Protein AF-A0A3D0C4I8-F1 (afdb_monomer_lite)

Foldseek 3Di:
DVLVVDDDPDDPCRVLVVVVQNDQADPDDDDDDPVVCVVVVPVVVVVVVVVVVVLVCLLPPPVVLVVCVVVVPQPDPSSSVVVSVVSNVNDDPDDDDSNVVSVFSVVCVCCVPVNCVRVNPDNTDDPPPDDDRPVVVVVPDPPPDD

Sequence (146 aa):
LKAAGYQTLVTVPQMLAEFGIETKIPLLGWVFDQAWANEHPEAISRFLQASLEAKQILLSSDDEWQRIRPLIKAENDEVFSLLKKDYRAGLLHEFGAKEIKASQQVFEILAEQGGSALVGKATALSDGTFWRNKMQNKTSQPKSIQ

Radius of gyration: 19.15 Å; chains: 1; bounding box: 46×35×63 Å

Structure (mmCIF, N/CA/C/O backbone):
data_AF-A0A3D0C4I8-F1
#
_entry.id   AF-A0A3D0C4I8-F1
#
loop_
_atom_site.group_PDB
_atom_site.id
_atom_site.type_symbol
_atom_site.label_atom_id
_atom_site.label_alt_id
_atom_site.label_comp_id
_atom_site.label_asym_id
_atom_site.label_entity_id
_atom_site.label_seq_id
_atom_site.pdbx_PDB_ins_code
_atom_site.Cartn_x
_atom_site.Cartn_y
_atom_site.Cartn_z
_atom_site.occupancy
_atom_site.B_iso_or_equiv
_atom_site.auth_seq_id
_atom_site.auth_comp_id
_atom_site.auth_asym_id
_atom_site.auth_atom_id
_atom_site.pdbx_PDB_model_num
ATOM 1 N N . LEU A 1 1 ? -6.371 -2.924 20.004 1.00 72.00 1 LEU A N 1
ATOM 2 C CA . LEU A 1 1 ? -5.544 -1.770 20.449 1.00 72.00 1 LEU A CA 1
ATOM 3 C C . LEU A 1 1 ? -6.409 -0.540 20.741 1.00 72.00 1 LEU A C 1
ATOM 5 O O . LEU A 1 1 ? -6.812 -0.412 21.884 1.00 72.00 1 LEU A O 1
ATOM 9 N N . LYS A 1 2 ? -6.818 0.299 19.775 1.00 77.75 2 LYS A N 1
ATOM 10 C CA . LYS A 1 2 ? -7.736 1.429 20.081 1.00 77.75 2 LYS A CA 1
ATOM 11 C C . LYS A 1 2 ? -9.108 0.964 20.593 1.00 77.75 2 LYS A C 1
ATOM 13 O O . LYS A 1 2 ? -9.596 1.479 21.587 1.00 77.75 2 LYS A O 1
ATOM 18 N N . ALA A 1 3 ? -9.676 -0.076 19.974 1.00 79.81 3 ALA A N 1
ATOM 19 C CA . ALA A 1 3 ? -10.920 -0.711 20.435 1.00 79.81 3 ALA A CA 1
ATOM 20 C C . ALA A 1 3 ? -10.806 -1.347 21.838 1.00 79.81 3 ALA A C 1
ATOM 22 O O . ALA A 1 3 ? -11.812 -1.598 22.481 1.00 79.81 3 ALA A O 1
ATOM 23 N N . ALA A 1 4 ? -9.580 -1.569 22.327 1.00 82.31 4 ALA A N 1
ATOM 24 C CA . ALA A 1 4 ? -9.309 -2.057 23.679 1.00 82.31 4 ALA A CA 1
ATOM 25 C C . ALA A 1 4 ? -8.961 -0.913 24.659 1.00 82.31 4 ALA A C 1
ATOM 27 O O . ALA A 1 4 ? -8.412 -1.168 25.723 1.00 82.31 4 ALA A O 1
ATOM 28 N N . GLY A 1 5 ? -9.224 0.349 24.292 1.00 84.88 5 GLY A N 1
ATOM 29 C CA . GLY A 1 5 ? -9.020 1.521 25.153 1.00 84.88 5 GLY A CA 1
ATOM 30 C C . GLY A 1 5 ? -7.610 2.123 25.142 1.00 84.88 5 GLY A C 1
ATOM 31 O O . GLY A 1 5 ? -7.371 3.114 25.828 1.00 84.88 5 GLY A O 1
ATOM 32 N N . TYR A 1 6 ? -6.673 1.581 24.358 1.00 87.88 6 TYR A N 1
ATOM 33 C CA . TYR A 1 6 ? -5.321 2.142 24.265 1.00 87.88 6 TYR A CA 1
ATOM 34 C C . TYR A 1 6 ? -5.299 3.444 23.457 1.00 87.88 6 TYR A C 1
ATOM 36 O O . TYR A 1 6 ? -5.907 3.544 22.387 1.00 87.88 6 TYR A O 1
ATOM 44 N N . GLN A 1 7 ? -4.527 4.419 23.937 1.00 88.44 7 GLN A N 1
ATOM 45 C CA . GLN A 1 7 ? -4.334 5.704 23.267 1.00 88.44 7 GLN A CA 1
ATOM 46 C C . GLN A 1 7 ? -3.181 5.643 22.259 1.00 88.44 7 GLN A C 1
ATOM 48 O O . GLN A 1 7 ? -2.134 5.051 22.513 1.00 88.44 7 GLN A O 1
ATOM 53 N N . THR A 1 8 ? -3.377 6.253 21.090 1.00 88.62 8 THR A N 1
ATOM 54 C CA . THR A 1 8 ? -2.320 6.400 20.082 1.00 88.62 8 THR A CA 1
ATOM 55 C C . THR A 1 8 ? -1.403 7.557 20.468 1.00 88.62 8 THR A C 1
ATOM 57 O O . THR A 1 8 ? -1.881 8.678 20.595 1.00 88.62 8 THR A O 1
ATOM 60 N N . LEU A 1 9 ? -0.104 7.284 20.629 1.00 92.38 9 LEU A N 1
ATOM 61 C CA . LEU A 1 9 ? 0.902 8.303 20.959 1.00 92.38 9 LEU A CA 1
ATOM 62 C C . LEU A 1 9 ? 1.431 9.013 19.711 1.00 92.38 9 LEU A C 1
ATOM 64 O O . LEU A 1 9 ? 1.451 10.236 19.647 1.00 92.38 9 LEU A O 1
ATOM 68 N N . VAL A 1 10 ? 1.835 8.232 18.711 1.00 91.31 10 VAL A N 1
ATOM 69 C CA . VAL A 1 10 ? 2.348 8.722 17.432 1.00 91.31 10 VAL A CA 1
ATOM 70 C C . VAL A 1 10 ? 1.858 7.808 16.316 1.00 91.31 10 VAL A C 1
ATOM 72 O O . VAL A 1 10 ? 1.791 6.587 16.472 1.00 91.31 10 VAL A O 1
ATOM 75 N N . THR A 1 11 ? 1.469 8.399 15.193 1.00 89.56 11 THR A N 1
ATOM 76 C CA . THR A 1 11 ? 1.106 7.675 13.971 1.00 89.56 11 THR A CA 1
ATOM 77 C C . THR A 1 11 ? 2.272 7.677 12.988 1.00 89.56 11 THR A C 1
ATOM 79 O O . THR A 1 11 ? 3.115 8.570 13.017 1.00 89.56 11 THR A O 1
ATOM 82 N N . VAL A 1 12 ? 2.305 6.707 12.071 1.00 88.75 12 VAL A N 1
ATOM 83 C CA . VAL A 1 12 ? 3.325 6.680 11.008 1.00 88.75 12 VAL A CA 1
ATOM 84 C C . VAL A 1 12 ? 3.326 7.980 10.184 1.00 88.75 12 VAL A C 1
ATOM 86 O O . VAL A 1 12 ? 4.404 8.534 10.009 1.00 88.75 12 VAL A O 1
ATOM 89 N N . PRO A 1 13 ? 2.178 8.549 9.750 1.00 88.81 13 PRO A N 1
ATOM 90 C CA . PRO A 1 13 ? 2.179 9.840 9.058 1.00 88.81 13 PRO A CA 1
ATOM 91 C C . PRO A 1 13 ? 2.755 10.995 9.886 1.00 88.81 13 PRO A C 1
ATOM 93 O O . PRO A 1 13 ? 3.464 11.824 9.332 1.00 88.81 13 PRO A O 1
ATOM 96 N N . GLN A 1 14 ? 2.492 11.043 11.200 1.00 92.19 14 GLN A N 1
ATOM 97 C CA . GLN A 1 14 ? 3.094 12.059 12.077 1.00 92.19 14 GLN A CA 1
ATOM 98 C C . GLN A 1 14 ? 4.610 11.893 12.158 1.00 92.19 14 GLN A C 1
ATOM 100 O O . GLN A 1 14 ? 5.334 12.865 12.013 1.00 92.19 14 GLN A O 1
ATOM 105 N N . MET A 1 15 ? 5.092 10.660 12.328 1.00 92.56 15 MET A N 1
ATOM 106 C CA . MET A 1 15 ? 6.527 10.380 12.336 1.00 92.56 15 MET A CA 1
ATOM 107 C C . MET A 1 15 ? 7.188 10.795 11.016 1.00 92.56 15 MET A C 1
ATOM 109 O O . MET A 1 15 ? 8.220 11.450 11.036 1.00 92.56 15 MET A O 1
ATOM 113 N N . LEU A 1 16 ? 6.589 10.451 9.872 1.00 91.81 16 LEU A N 1
ATOM 114 C CA . LEU A 1 16 ? 7.109 10.830 8.556 1.00 91.81 16 LEU A CA 1
ATOM 115 C C . LEU A 1 16 ? 7.135 12.353 8.354 1.00 91.81 16 LEU A C 1
ATOM 117 O O . LEU A 1 16 ? 8.094 12.866 7.782 1.00 91.81 16 LEU A O 1
ATOM 121 N N . ALA A 1 17 ? 6.138 13.076 8.869 1.00 93.00 17 ALA A N 1
ATOM 122 C CA . ALA A 1 17 ? 6.109 14.535 8.816 1.00 93.00 17 ALA A CA 1
ATOM 123 C C . ALA A 1 17 ? 7.278 15.174 9.590 1.00 93.00 17 ALA A C 1
ATOM 125 O O . ALA A 1 17 ? 7.879 16.119 9.086 1.00 93.00 17 ALA A O 1
ATOM 126 N N . GLU A 1 18 ? 7.669 14.619 10.743 1.00 93.88 18 GLU A N 1
ATOM 127 C CA . GLU A 1 18 ? 8.860 15.072 11.491 1.00 93.88 18 GLU A CA 1
ATOM 128 C C . GLU A 1 18 ? 10.168 14.863 10.705 1.00 93.88 18 GLU A C 1
ATOM 130 O O . GLU A 1 18 ? 11.130 15.607 10.879 1.00 93.88 18 GLU A O 1
ATOM 135 N N . PHE A 1 19 ? 10.197 13.897 9.783 1.00 91.25 19 PHE A N 1
ATOM 136 C CA . PHE A 1 19 ? 11.297 13.698 8.832 1.00 91.25 19 PHE A CA 1
ATOM 137 C C . PHE A 1 19 ? 11.146 14.521 7.536 1.00 91.25 19 PHE A C 1
ATOM 139 O O . PHE A 1 19 ? 11.867 14.294 6.564 1.00 91.25 19 PHE A O 1
ATOM 146 N N . GLY A 1 20 ? 10.210 15.475 7.490 1.00 93.31 20 GLY A N 1
ATOM 147 C CA . GLY A 1 20 ? 9.962 16.334 6.328 1.00 93.31 20 GLY A CA 1
ATOM 148 C C . GLY A 1 20 ? 9.203 15.652 5.184 1.00 93.31 20 GLY A C 1
ATOM 149 O O . GLY A 1 20 ? 9.207 16.149 4.056 1.00 93.31 20 GLY A O 1
ATOM 150 N N . ILE A 1 21 ? 8.556 14.512 5.444 1.00 94.38 21 ILE A N 1
ATOM 151 C CA . ILE A 1 21 ? 7.804 13.736 4.453 1.00 94.38 21 ILE A CA 1
ATOM 152 C C . ILE A 1 21 ? 6.306 13.900 4.722 1.00 94.38 21 ILE A C 1
ATOM 154 O O . ILE A 1 21 ? 5.670 13.098 5.401 1.00 94.38 21 ILE A O 1
ATOM 158 N N . GLU A 1 22 ? 5.725 14.957 4.156 1.00 91.06 22 GLU A N 1
ATOM 159 C CA . GLU A 1 22 ? 4.290 15.264 4.295 1.00 91.06 22 GLU A CA 1
ATOM 160 C C . GLU A 1 22 ? 3.404 14.487 3.306 1.00 91.06 22 GLU A C 1
ATOM 162 O O . GLU A 1 22 ? 2.190 14.364 3.483 1.00 91.06 22 GLU A O 1
ATOM 167 N N . THR A 1 23 ? 4.001 13.962 2.234 1.00 90.62 23 THR A N 1
ATOM 168 C CA . THR A 1 23 ? 3.271 13.212 1.205 1.00 90.62 23 THR A CA 1
ATOM 169 C C . THR A 1 23 ? 2.942 11.812 1.714 1.00 90.62 23 THR A C 1
ATOM 171 O O . THR A 1 23 ? 3.818 11.097 2.201 1.00 90.62 23 THR A O 1
ATOM 174 N N . LYS A 1 24 ? 1.683 11.381 1.564 1.00 88.19 24 LYS A N 1
ATOM 175 C CA . LYS A 1 24 ? 1.298 10.001 1.884 1.00 88.19 24 LYS A CA 1
ATOM 176 C C . LYS A 1 24 ? 2.036 9.032 0.957 1.00 88.19 24 LYS A C 1
ATOM 178 O O . LYS A 1 24 ? 1.976 9.173 -0.258 1.00 88.19 24 LYS A O 1
ATOM 183 N N . ILE A 1 25 ? 2.670 8.012 1.523 1.00 90.62 25 ILE A N 1
ATOM 184 C CA . ILE A 1 25 ? 3.348 6.958 0.758 1.00 90.62 25 ILE A CA 1
ATOM 185 C C . ILE A 1 25 ? 2.503 5.681 0.680 1.00 90.62 25 ILE A C 1
ATOM 187 O O . ILE A 1 25 ? 1.702 5.415 1.584 1.00 90.62 25 ILE A O 1
ATOM 191 N N . PRO A 1 26 ? 2.671 4.853 -0.367 1.00 89.12 26 PRO A N 1
ATOM 192 C CA . PRO A 1 26 ? 2.050 3.536 -0.407 1.00 89.12 26 PRO A CA 1
ATOM 193 C C . PRO A 1 26 ? 2.687 2.629 0.648 1.00 89.12 26 PRO A C 1
ATOM 195 O O . PRO A 1 26 ? 3.860 2.282 0.556 1.00 89.12 26 PRO A O 1
ATOM 198 N N . LEU A 1 27 ? 1.899 2.219 1.642 1.00 86.62 27 LEU A N 1
ATOM 199 C CA . LEU A 1 27 ? 2.338 1.248 2.653 1.00 86.62 27 LEU A CA 1
ATOM 200 C C . LEU A 1 27 ? 2.100 -0.204 2.219 1.00 86.62 27 LEU A C 1
ATOM 202 O O . LEU A 1 27 ? 2.765 -1.114 2.700 1.00 86.62 27 LEU A O 1
ATOM 206 N N . LEU A 1 28 ? 1.135 -0.421 1.321 1.00 87.88 28 LEU A N 1
ATOM 207 C CA . LEU A 1 28 ? 0.764 -1.731 0.796 1.00 87.88 28 LEU A CA 1
ATOM 208 C C . LEU A 1 28 ? 0.614 -1.654 -0.722 1.00 87.88 28 LEU A C 1
ATOM 210 O O . LEU A 1 28 ? -0.025 -0.740 -1.251 1.00 87.88 28 LEU A O 1
ATOM 214 N N . GLY A 1 29 ? 1.167 -2.645 -1.415 1.00 89.81 29 GLY A N 1
ATOM 215 C CA . GLY A 1 29 ? 1.135 -2.748 -2.868 1.00 89.81 29 GLY A CA 1
ATOM 216 C C . GLY A 1 29 ? 1.095 -4.198 -3.337 1.00 89.81 29 GLY A C 1
ATOM 217 O O . GLY A 1 29 ? 1.377 -5.122 -2.577 1.00 89.81 29 GLY A O 1
ATOM 218 N N . TRP A 1 30 ? 0.727 -4.383 -4.603 1.00 93.06 30 TRP A N 1
ATOM 219 C CA . TRP A 1 30 ? 0.830 -5.673 -5.276 1.00 93.06 30 TRP A CA 1
ATOM 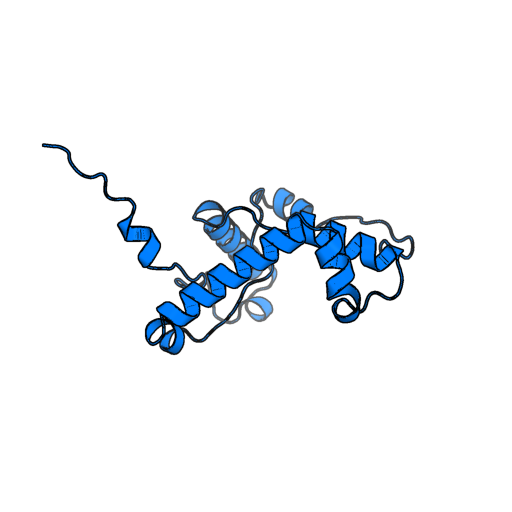220 C C . TRP A 1 30 ? 2.258 -5.882 -5.763 1.00 93.06 30 TRP A C 1
ATOM 222 O O . TRP A 1 30 ? 2.850 -4.969 -6.336 1.00 93.06 30 TRP A O 1
ATOM 232 N N . VAL A 1 31 ? 2.777 -7.090 -5.568 1.00 94.50 31 VAL A N 1
ATOM 233 C CA . VAL A 1 31 ? 4.090 -7.506 -6.065 1.00 94.50 31 VAL A CA 1
ATOM 234 C C . VAL A 1 31 ? 3.883 -8.654 -7.038 1.00 94.50 31 VAL A C 1
ATOM 236 O O . VAL A 1 31 ? 3.050 -9.531 -6.812 1.00 94.50 31 VAL A O 1
ATOM 239 N N . PHE A 1 32 ? 4.620 -8.623 -8.136 1.00 94.31 32 PHE A N 1
ATOM 240 C CA . PHE A 1 32 ? 4.568 -9.614 -9.198 1.00 94.31 32 PHE A CA 1
ATOM 241 C C . PHE A 1 32 ? 5.920 -9.661 -9.904 1.00 94.31 32 PHE A C 1
ATOM 243 O O . PHE A 1 32 ? 6.705 -8.714 -9.827 1.00 94.31 32 PHE A O 1
ATOM 250 N N . ASP A 1 33 ? 6.185 -10.770 -10.587 1.00 94.62 33 ASP A N 1
ATOM 251 C CA . ASP A 1 33 ? 7.396 -10.919 -11.381 1.00 94.62 33 ASP A CA 1
ATOM 252 C C . ASP A 1 33 ? 7.385 -9.966 -12.588 1.00 94.62 33 ASP A C 1
ATOM 254 O O . ASP A 1 33 ? 6.384 -9.837 -13.302 1.00 94.62 33 ASP A O 1
ATOM 258 N N . GLN A 1 34 ? 8.510 -9.286 -12.813 1.00 92.38 34 GLN A N 1
ATOM 259 C CA . GLN A 1 34 ? 8.623 -8.289 -13.873 1.00 92.38 34 GLN A CA 1
ATOM 260 C C . GLN A 1 34 ? 8.612 -8.926 -15.269 1.00 92.38 34 GLN A C 1
ATOM 262 O O . GLN A 1 34 ? 8.034 -8.339 -16.187 1.00 92.38 34 GLN A O 1
ATOM 267 N N . ALA A 1 35 ? 9.247 -10.087 -15.462 1.00 94.69 35 ALA A N 1
ATOM 268 C CA . ALA A 1 35 ? 9.275 -10.750 -16.765 1.00 94.69 35 ALA A CA 1
ATOM 269 C C . ALA A 1 35 ? 7.863 -11.203 -17.153 1.00 94.69 35 ALA A C 1
ATOM 271 O O . ALA A 1 35 ? 7.373 -10.840 -18.222 1.00 94.69 35 ALA A O 1
ATOM 272 N N . TRP A 1 36 ? 7.159 -11.844 -16.222 1.00 95.88 36 TRP A N 1
ATOM 273 C CA . TRP A 1 36 ? 5.767 -12.240 -16.394 1.00 95.88 36 TRP A CA 1
ATOM 274 C C . TRP A 1 36 ? 4.854 -11.045 -16.701 1.00 95.88 36 TRP A C 1
ATOM 276 O O . TRP A 1 36 ? 4.065 -11.085 -17.642 1.00 95.88 36 TRP A O 1
ATOM 286 N N . ALA A 1 37 ? 4.974 -9.937 -15.963 1.00 94.25 37 ALA A N 1
ATOM 287 C CA . ALA A 1 37 ? 4.147 -8.753 -16.215 1.00 94.25 37 ALA A CA 1
ATOM 288 C C . ALA A 1 37 ? 4.418 -8.110 -17.586 1.00 94.25 37 ALA A C 1
ATOM 290 O O . ALA A 1 37 ? 3.503 -7.554 -18.198 1.00 94.25 37 ALA A O 1
ATOM 291 N N . ASN A 1 38 ? 5.656 -8.199 -18.082 1.00 93.38 38 ASN A N 1
ATOM 292 C CA . ASN A 1 38 ? 6.012 -7.742 -19.425 1.00 93.38 38 ASN A CA 1
ATOM 293 C C . ASN A 1 38 ? 5.455 -8.656 -20.528 1.00 93.38 38 ASN A C 1
ATOM 295 O O . ASN A 1 38 ? 5.104 -8.152 -21.594 1.00 93.38 38 ASN A O 1
ATOM 299 N N . GLU A 1 39 ? 5.351 -9.963 -20.281 1.00 96.75 39 GLU A N 1
ATOM 300 C CA . GLU A 1 39 ? 4.731 -10.939 -21.192 1.00 96.75 39 GLU A CA 1
ATOM 301 C C . GLU A 1 39 ? 3.193 -10.875 -21.164 1.00 96.75 39 GLU A C 1
ATOM 303 O O . GLU A 1 39 ? 2.534 -11.164 -22.164 1.00 96.75 39 GLU A O 1
ATOM 308 N N . HIS A 1 40 ? 2.610 -10.420 -20.049 1.00 95.88 40 HIS A N 1
ATOM 309 C CA . HIS A 1 40 ? 1.162 -10.335 -19.835 1.00 95.88 40 HIS A CA 1
ATOM 310 C C . HIS A 1 40 ? 0.668 -8.913 -19.488 1.00 95.88 40 HIS A C 1
ATOM 312 O O . HIS A 1 40 ? -0.034 -8.719 -18.485 1.00 95.88 40 HIS A O 1
ATOM 318 N N . PRO A 1 41 ? 0.952 -7.894 -20.327 1.00 94.31 41 PRO A N 1
ATOM 319 C CA . PRO A 1 41 ? 0.669 -6.493 -20.009 1.00 94.31 41 PRO A CA 1
ATOM 320 C C . PRO A 1 41 ? -0.831 -6.201 -19.856 1.00 94.31 41 PRO A C 1
ATOM 322 O O . PRO A 1 41 ? -1.233 -5.357 -19.053 1.00 94.31 41 PRO A O 1
ATOM 325 N N . GLU A 1 42 ? -1.683 -6.909 -20.599 1.00 94.69 42 GLU A N 1
ATOM 326 C CA . GLU A 1 42 ? -3.131 -6.752 -20.488 1.00 94.69 42 GLU A CA 1
ATOM 327 C C . GLU A 1 42 ? -3.672 -7.333 -19.177 1.00 94.69 42 GLU A C 1
ATOM 329 O O . GLU A 1 42 ? -4.483 -6.687 -18.510 1.00 94.69 42 GLU A O 1
ATOM 334 N N . ALA A 1 43 ? -3.192 -8.513 -18.774 1.00 95.75 43 ALA A N 1
ATOM 335 C CA . ALA A 1 43 ? -3.623 -9.161 -17.540 1.00 95.75 43 ALA A CA 1
ATOM 336 C C . ALA A 1 43 ? -3.284 -8.294 -16.324 1.00 95.75 43 ALA A C 1
ATOM 338 O O . ALA A 1 43 ? -4.160 -8.023 -15.501 1.00 95.75 43 ALA A O 1
ATOM 339 N N . ILE A 1 44 ? -2.049 -7.781 -16.251 1.00 95.62 44 ILE A N 1
ATOM 340 C CA . ILE A 1 44 ? -1.650 -6.919 -15.136 1.00 95.62 44 ILE A CA 1
ATOM 341 C C . ILE A 1 44 ? -2.407 -5.587 -15.150 1.00 95.62 44 ILE A C 1
ATOM 343 O O . ILE A 1 44 ? -2.862 -5.128 -14.104 1.00 95.62 44 ILE A O 1
ATOM 347 N N . SER A 1 45 ? -2.626 -4.988 -16.326 1.00 93.38 45 SER A N 1
ATOM 348 C CA . SER A 1 45 ? -3.391 -3.743 -16.439 1.00 93.38 45 SER A CA 1
ATOM 349 C C . SER A 1 45 ? -4.831 -3.918 -15.955 1.00 93.38 45 SER A C 1
ATOM 351 O O . SER A 1 45 ? -5.323 -3.086 -15.196 1.00 93.38 45 SER A O 1
ATOM 353 N N . ARG A 1 46 ? -5.507 -4.998 -16.366 1.00 95.88 46 ARG A N 1
ATOM 354 C CA . ARG A 1 46 ? -6.886 -5.292 -15.951 1.00 95.88 46 ARG A CA 1
ATOM 355 C C . ARG A 1 46 ? -6.972 -5.636 -14.465 1.00 95.88 46 ARG A C 1
ATOM 357 O O . ARG A 1 46 ? -7.894 -5.181 -13.799 1.00 95.88 46 ARG A O 1
ATOM 364 N N . PHE A 1 47 ? -6.003 -6.379 -13.931 1.00 96.19 47 PHE A N 1
ATOM 365 C CA . PHE A 1 47 ? -5.944 -6.687 -12.502 1.00 96.19 47 PHE A CA 1
ATOM 366 C C . PHE A 1 47 ? -5.789 -5.421 -11.649 1.00 96.19 47 PHE A C 1
ATOM 368 O O . PHE A 1 47 ? -6.535 -5.224 -10.690 1.00 96.19 47 PHE A O 1
ATOM 375 N N . LEU A 1 48 ? -4.857 -4.533 -12.012 1.00 93.69 48 LEU A N 1
ATOM 376 C CA . LEU A 1 48 ? -4.650 -3.276 -11.290 1.00 93.69 48 LEU A CA 1
ATOM 377 C C . LEU A 1 48 ? -5.883 -2.369 -11.378 1.00 93.69 48 LEU A C 1
ATOM 379 O O . LEU A 1 48 ? -6.269 -1.786 -10.367 1.00 93.69 48 LEU A O 1
ATOM 383 N N . GLN A 1 49 ? -6.538 -2.309 -12.541 1.00 93.94 49 GLN A N 1
ATOM 384 C CA . GLN A 1 49 ? -7.795 -1.581 -12.717 1.00 93.94 49 GLN A CA 1
ATOM 385 C C . GLN A 1 49 ? -8.905 -2.139 -11.812 1.00 93.94 49 GLN A C 1
ATOM 387 O O . GLN A 1 49 ? -9.493 -1.387 -11.038 1.00 93.94 49 GLN A O 1
ATOM 392 N N . ALA A 1 50 ? -9.123 -3.457 -11.819 1.00 96.88 50 ALA A N 1
ATOM 393 C CA . ALA A 1 50 ? -10.108 -4.105 -10.952 1.00 96.88 50 ALA A CA 1
ATOM 394 C C . ALA A 1 50 ? -9.795 -3.887 -9.460 1.00 96.88 50 ALA A C 1
ATOM 396 O O . ALA A 1 50 ? -10.694 -3.677 -8.646 1.00 96.88 50 ALA A O 1
ATOM 397 N N . SER A 1 51 ? -8.511 -3.881 -9.084 1.00 94.75 51 SER A N 1
ATOM 398 C CA . SER A 1 51 ? -8.096 -3.583 -7.712 1.00 94.75 51 SER A CA 1
ATOM 399 C C . SER A 1 51 ? -8.399 -2.136 -7.313 1.00 94.75 51 SER A C 1
ATOM 401 O O . SER A 1 51 ? -8.797 -1.904 -6.169 1.00 94.75 51 SER A O 1
ATOM 403 N N . LEU A 1 52 ? -8.216 -1.169 -8.217 1.00 92.06 52 LEU A N 1
ATOM 404 C CA . LEU A 1 52 ? -8.576 0.230 -7.975 1.00 92.06 52 LEU A CA 1
ATOM 405 C C . LEU A 1 52 ? -10.092 0.392 -7.838 1.00 92.06 52 LEU A C 1
ATOM 407 O O . LEU A 1 52 ? -10.545 1.026 -6.890 1.00 92.06 52 LEU A O 1
ATOM 411 N N . GLU A 1 53 ? -10.873 -0.231 -8.718 1.00 95.31 53 GLU A N 1
ATOM 412 C CA . GLU A 1 53 ? -12.338 -0.221 -8.651 1.00 95.31 53 GLU A CA 1
ATOM 413 C C . GLU A 1 53 ? -12.847 -0.815 -7.334 1.00 95.31 53 GLU A C 1
ATOM 415 O O . GLU A 1 53 ? -13.648 -0.186 -6.645 1.00 95.31 53 GLU A O 1
ATOM 420 N N . ALA A 1 54 ? -12.311 -1.963 -6.910 1.00 95.88 54 ALA A N 1
ATOM 421 C CA . ALA A 1 54 ? -12.659 -2.569 -5.626 1.00 95.88 54 ALA A CA 1
ATOM 422 C C . ALA A 1 54 ? -12.360 -1.633 -4.439 1.00 95.88 54 ALA A C 1
ATOM 424 O O . ALA A 1 54 ? -13.189 -1.485 -3.541 1.00 95.88 54 ALA A O 1
ATOM 425 N N . LYS A 1 55 ? -11.207 -0.946 -4.447 1.00 94.81 55 LYS A N 1
ATOM 426 C CA . LYS A 1 55 ? -10.873 0.066 -3.427 1.00 94.81 55 LYS A CA 1
ATOM 427 C C . LYS A 1 55 ? -11.876 1.222 -3.425 1.00 94.81 55 LYS A C 1
ATOM 429 O O . LYS A 1 55 ? -12.254 1.675 -2.349 1.00 94.81 55 LYS A O 1
ATOM 434 N N . GLN A 1 56 ? -12.336 1.674 -4.594 1.00 95.31 56 GLN A N 1
ATOM 435 C CA . GLN A 1 56 ? -13.339 2.740 -4.690 1.00 95.31 56 GLN A CA 1
ATOM 436 C C . GLN A 1 56 ? -14.716 2.310 -4.175 1.00 95.31 56 GLN A C 1
ATOM 438 O O . GLN A 1 56 ? -15.390 3.084 -3.490 1.00 95.31 56 GLN A O 1
ATOM 443 N N . ILE A 1 57 ? -15.115 1.062 -4.427 1.00 97.50 57 ILE A N 1
ATOM 444 C CA . ILE A 1 57 ? -16.344 0.506 -3.850 1.00 97.50 57 ILE A CA 1
ATOM 445 C C . ILE A 1 57 ? -16.219 0.479 -2.323 1.00 97.50 57 ILE A C 1
ATOM 447 O O . ILE A 1 57 ? -17.091 0.995 -1.630 1.00 97.50 57 ILE A O 1
ATOM 451 N N . LEU A 1 58 ? -15.110 -0.024 -1.775 1.00 96.62 58 LEU A N 1
ATOM 452 C CA . LEU A 1 58 ? -14.890 -0.044 -0.323 1.00 96.62 58 LEU A CA 1
ATOM 453 C C . LEU A 1 58 ? -14.778 1.363 0.288 1.00 96.62 58 LEU A C 1
ATOM 455 O O . LEU A 1 58 ? -15.139 1.575 1.452 1.00 96.62 58 LEU A O 1
ATOM 459 N N . LEU A 1 59 ? -14.326 2.355 -0.477 1.00 96.25 59 LEU A N 1
ATOM 460 C CA . LEU A 1 59 ? -14.304 3.744 -0.030 1.00 96.25 59 LEU A CA 1
ATOM 461 C C . LEU A 1 59 ? -15.717 4.327 0.133 1.00 96.25 59 LEU A C 1
ATOM 463 O O . LEU A 1 59 ? -15.944 5.088 1.071 1.00 96.25 59 LEU A O 1
ATOM 467 N N . SER A 1 60 ? -16.661 3.950 -0.729 1.00 96.00 60 SER A N 1
ATOM 468 C CA . SER A 1 60 ? -17.959 4.630 -0.868 1.00 96.00 60 SER A CA 1
ATOM 469 C C . SER A 1 60 ? -19.183 3.820 -0.422 1.00 96.00 60 SER A C 1
ATOM 471 O O . SER A 1 60 ? -20.188 4.417 -0.050 1.00 96.00 60 SER A O 1
ATOM 473 N N . SER A 1 61 ? -19.118 2.487 -0.415 1.00 97.88 61 SER A N 1
ATOM 474 C CA . SER A 1 61 ? -20.259 1.613 -0.119 1.00 97.88 61 SER A CA 1
ATOM 475 C C . SER A 1 61 ? -20.151 0.993 1.265 1.00 97.88 61 SER A C 1
ATOM 477 O O . SER A 1 61 ? -19.219 0.249 1.553 1.00 97.88 61 SER A O 1
ATOM 479 N N . ASP A 1 62 ? -21.119 1.286 2.127 1.00 97.62 62 ASP A N 1
ATOM 480 C CA . ASP A 1 62 ? -21.246 0.658 3.443 1.00 97.62 62 ASP A CA 1
ATOM 481 C C . ASP A 1 62 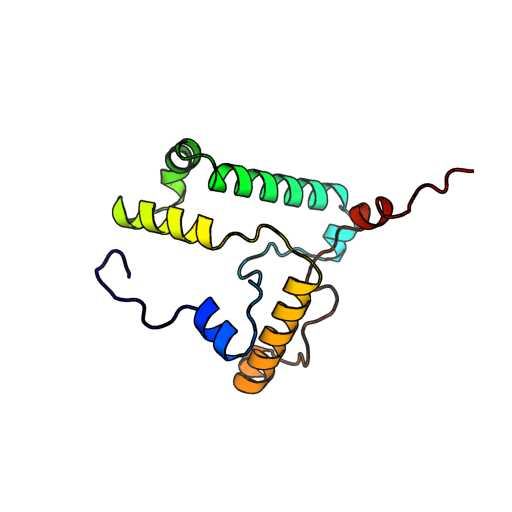? -21.838 -0.754 3.364 1.00 97.62 62 ASP A C 1
ATOM 483 O O . ASP A 1 62 ? -21.440 -1.623 4.144 1.00 97.62 62 ASP A O 1
ATOM 487 N N . ASP A 1 63 ? -22.706 -1.000 2.383 1.00 98.25 63 ASP A N 1
ATOM 488 C CA . ASP A 1 63 ? -23.282 -2.319 2.112 1.00 98.25 63 ASP A CA 1
ATOM 489 C C . ASP A 1 63 ? -22.200 -3.320 1.713 1.00 98.25 63 ASP A C 1
ATOM 491 O O . ASP A 1 63 ? -22.202 -4.465 2.168 1.00 98.25 63 ASP A O 1
ATOM 495 N N . GLU A 1 64 ? -21.214 -2.873 0.931 1.00 98.06 64 GLU A N 1
ATOM 496 C CA . GLU A 1 64 ? -20.091 -3.718 0.542 1.00 98.06 64 GLU A CA 1
ATOM 497 C C . GLU A 1 64 ? -19.283 -4.177 1.761 1.00 98.06 64 GLU A C 1
ATOM 499 O O . GLU A 1 64 ? -18.917 -5.349 1.854 1.00 98.06 64 GLU A O 1
ATOM 504 N N . TRP A 1 65 ? -19.071 -3.297 2.746 1.00 98.12 65 TRP A N 1
ATOM 505 C CA . TRP A 1 65 ? -18.413 -3.671 4.001 1.00 98.12 65 TRP A CA 1
ATOM 506 C C . TRP A 1 65 ? -19.187 -4.745 4.764 1.00 98.12 65 TRP A C 1
ATOM 508 O O . TRP A 1 65 ? -18.564 -5.647 5.325 1.00 98.12 65 TRP A O 1
ATOM 518 N N . GLN A 1 66 ? -20.522 -4.685 4.774 1.00 97.69 66 GLN A N 1
ATOM 519 C CA . GLN A 1 66 ? -21.337 -5.740 5.385 1.00 97.69 66 GLN A CA 1
ATOM 520 C C . GLN A 1 66 ? -21.238 -7.046 4.596 1.00 97.69 66 GLN A C 1
ATOM 522 O O . GLN A 1 66 ? -21.077 -8.111 5.191 1.00 97.69 66 GLN A O 1
ATOM 527 N N . ARG A 1 67 ? -21.244 -6.971 3.260 1.00 97.94 67 ARG A N 1
ATOM 528 C CA . ARG A 1 67 ? -21.100 -8.134 2.378 1.00 97.94 67 ARG A CA 1
ATOM 529 C C . ARG A 1 67 ? -19.788 -8.885 2.615 1.00 97.94 67 ARG A C 1
ATOM 531 O O . ARG A 1 67 ? -19.793 -10.113 2.675 1.00 97.94 67 ARG A O 1
ATOM 538 N N . ILE A 1 68 ? -18.670 -8.170 2.770 1.00 97.31 68 ILE A N 1
ATOM 539 C CA . ILE A 1 68 ? -17.342 -8.776 2.980 1.00 97.31 68 ILE A CA 1
ATOM 540 C C . ILE A 1 68 ? -16.995 -9.018 4.452 1.00 97.31 68 ILE A C 1
ATOM 542 O O . ILE A 1 68 ? -15.911 -9.516 4.756 1.00 97.31 68 ILE A O 1
ATOM 546 N N . ARG A 1 69 ? -17.898 -8.696 5.380 1.00 96.75 69 ARG A N 1
ATOM 547 C CA . ARG A 1 69 ? -17.668 -8.815 6.822 1.00 96.75 69 ARG A CA 1
ATOM 548 C C . ARG A 1 69 ? -17.114 -10.176 7.274 1.00 96.75 69 ARG A C 1
ATOM 550 O O . ARG A 1 69 ? -16.169 -10.161 8.067 1.00 96.75 69 ARG A O 1
ATOM 557 N N . PRO A 1 70 ? -17.579 -11.333 6.755 1.00 96.06 70 PRO A N 1
ATOM 558 C CA . PRO A 1 70 ? -17.011 -12.636 7.118 1.00 96.06 70 PRO A CA 1
ATOM 559 C C . PRO A 1 70 ? -15.520 -12.798 6.771 1.00 96.06 70 PRO A C 1
ATOM 561 O O . PRO A 1 70 ? -14.833 -13.615 7.379 1.00 96.06 70 PRO A O 1
ATOM 564 N N . LEU A 1 71 ? -14.999 -12.017 5.816 1.00 96.50 71 LEU A N 1
ATOM 565 C CA 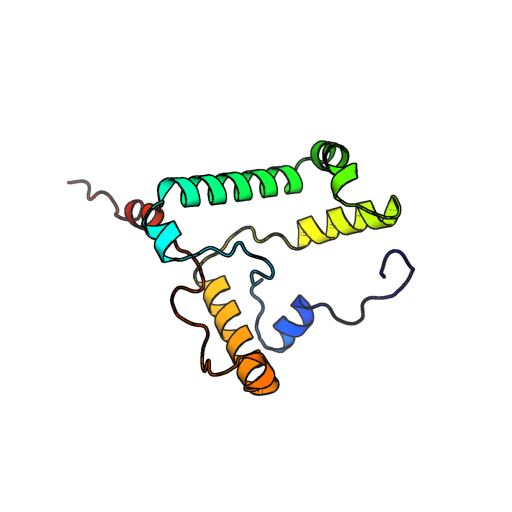. LEU A 1 71 ? -13.597 -12.057 5.385 1.00 96.50 71 LEU A CA 1
ATOM 566 C C . LEU A 1 71 ? -12.674 -11.208 6.271 1.00 96.50 71 LEU A C 1
ATOM 568 O O . LEU A 1 71 ? -11.479 -11.482 6.343 1.00 96.50 71 LEU A O 1
ATOM 572 N N . ILE A 1 72 ? -13.217 -10.188 6.943 1.00 93.56 72 ILE A N 1
ATOM 573 C CA . ILE A 1 72 ? -12.443 -9.193 7.705 1.00 93.56 72 ILE A CA 1
ATOM 574 C C . ILE A 1 72 ? -11.939 -9.760 9.042 1.00 93.56 72 ILE A C 1
ATOM 576 O O . ILE A 1 72 ? -10.967 -9.247 9.590 1.00 93.56 72 ILE A O 1
ATOM 580 N N . LYS A 1 73 ? -12.556 -10.841 9.546 1.00 92.50 73 LYS A N 1
ATOM 581 C CA . LYS A 1 73 ? -12.186 -11.512 10.809 1.00 92.50 73 LYS A CA 1
ATOM 582 C C . LYS A 1 73 ? -12.085 -10.545 12.002 1.00 92.50 73 LYS A C 1
ATOM 584 O O . LYS A 1 73 ? -11.229 -10.706 12.867 1.00 92.50 73 LYS A O 1
ATOM 589 N N . ALA A 1 74 ? -12.948 -9.529 12.039 1.00 94.88 74 ALA A N 1
ATOM 590 C CA . ALA A 1 74 ? -13.053 -8.629 13.181 1.00 94.88 74 ALA A CA 1
ATOM 591 C C . ALA A 1 74 ? -13.654 -9.367 14.386 1.00 94.88 74 ALA A C 1
ATOM 593 O O . ALA A 1 74 ? -14.649 -10.074 14.242 1.00 94.88 74 ALA A O 1
ATOM 594 N N . GLU A 1 75 ? -13.068 -9.169 15.565 1.00 92.38 75 GLU A N 1
ATOM 595 C CA . GLU A 1 75 ? -13.491 -9.832 16.808 1.00 92.38 75 GLU A CA 1
ATOM 596 C C . GLU A 1 75 ? -14.856 -9.335 17.315 1.00 92.38 75 GLU A C 1
ATOM 598 O O . GLU A 1 75 ? -15.581 -10.080 17.967 1.00 92.38 75 GLU A O 1
ATOM 603 N N . ASN A 1 76 ? -15.206 -8.080 17.014 1.00 93.75 76 ASN A N 1
ATOM 604 C CA . ASN A 1 76 ? -16.463 -7.433 17.396 1.00 93.75 76 ASN A CA 1
ATOM 605 C C . ASN A 1 76 ? -16.796 -6.244 16.468 1.00 93.75 76 ASN A C 1
ATOM 607 O O . ASN A 1 76 ? -16.047 -5.918 15.537 1.00 93.75 76 ASN A O 1
ATOM 611 N N . ASP A 1 77 ? -17.943 -5.611 16.716 1.00 94.94 77 ASP A N 1
ATOM 612 C CA . ASP A 1 77 ? -18.481 -4.495 15.930 1.00 94.94 77 ASP A CA 1
ATOM 613 C C . ASP A 1 77 ? -17.604 -3.239 16.017 1.00 94.94 77 ASP A C 1
ATOM 615 O O . ASP A 1 77 ? -17.434 -2.519 15.024 1.00 94.94 77 ASP A O 1
ATOM 619 N N . GLU A 1 78 ? -17.003 -2.989 17.180 1.00 94.69 78 GLU A N 1
ATOM 620 C CA . GLU A 1 78 ? -16.104 -1.863 17.407 1.00 94.69 78 GLU A CA 1
ATOM 621 C C . GLU A 1 78 ? -14.823 -2.002 16.575 1.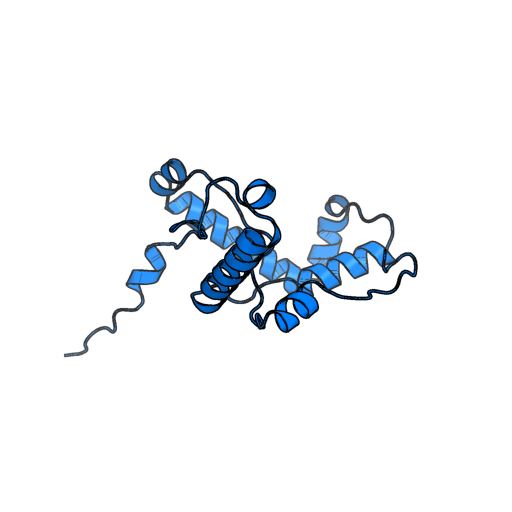00 94.69 78 GLU A C 1
ATOM 623 O O . GLU A 1 78 ? -14.412 -1.060 15.890 1.00 94.69 78 GLU A O 1
ATOM 628 N N . VAL A 1 79 ? -14.209 -3.191 16.580 1.00 94.25 79 VAL A N 1
ATOM 629 C CA . VAL A 1 79 ? -13.027 -3.511 15.768 1.00 94.25 79 VAL A CA 1
ATOM 630 C C . VAL A 1 79 ? -13.362 -3.414 14.284 1.00 94.25 79 VAL A C 1
ATOM 632 O O . VAL A 1 79 ? -12.601 -2.809 13.531 1.00 94.25 79 VAL A O 1
ATOM 635 N N . PHE A 1 80 ? -14.510 -3.942 13.855 1.00 96.50 80 PHE A N 1
ATOM 636 C CA . PHE A 1 80 ? -14.950 -3.853 12.463 1.00 96.50 80 PHE A CA 1
ATOM 637 C C . PHE A 1 80 ? -15.086 -2.396 11.996 1.00 96.50 80 PHE A C 1
ATOM 639 O O . PHE A 1 80 ? -14.551 -2.014 10.951 1.00 96.50 80 PHE A O 1
ATOM 646 N N . SER A 1 81 ? -15.751 -1.564 12.799 1.00 95.44 81 SER A N 1
ATOM 647 C CA . SER A 1 81 ? -15.964 -0.146 12.497 1.00 95.44 81 SER A CA 1
ATOM 648 C C . SER A 1 81 ? -14.645 0.625 12.426 1.00 95.44 81 SER A C 1
ATOM 650 O O . SER A 1 81 ? -14.460 1.473 11.547 1.00 95.44 81 SER A O 1
ATOM 652 N N . LEU A 1 82 ? -13.700 0.299 13.310 1.00 93.88 82 LEU A N 1
ATOM 653 C CA . LEU A 1 82 ? -12.370 0.891 13.301 1.00 93.88 82 LEU A CA 1
ATOM 654 C C . LEU A 1 82 ? -11.552 0.465 12.075 1.00 93.88 82 LEU A C 1
ATOM 656 O O . LEU A 1 82 ? -10.943 1.322 11.442 1.00 93.88 82 LEU A O 1
ATOM 660 N N . LEU A 1 83 ? -11.571 -0.820 11.703 1.00 94.75 83 LEU A N 1
ATOM 661 C CA . LEU A 1 83 ? -10.880 -1.322 10.509 1.00 94.75 83 LEU A CA 1
ATOM 662 C C . LEU A 1 83 ? -11.401 -0.649 9.237 1.00 94.75 83 LEU A C 1
ATOM 664 O O . LEU A 1 83 ? -10.609 -0.200 8.412 1.00 94.75 83 LEU A O 1
ATOM 668 N N . LYS A 1 84 ? -12.724 -0.510 9.109 1.00 96.50 84 LYS A N 1
ATOM 669 C CA . LYS A 1 84 ? -13.360 0.217 8.004 1.00 96.50 84 LYS A CA 1
ATOM 670 C C . LYS A 1 84 ? -12.905 1.673 7.934 1.00 96.50 84 LYS A C 1
ATOM 672 O O . LYS A 1 84 ? -12.530 2.157 6.865 1.00 96.50 84 LYS A O 1
ATOM 677 N N . LYS A 1 85 ? -12.925 2.375 9.071 1.00 95.44 85 LYS A N 1
ATOM 678 C CA . LYS A 1 85 ? -12.493 3.775 9.165 1.00 95.44 85 LYS A CA 1
ATOM 679 C C . LYS A 1 85 ? -11.018 3.937 8.790 1.00 95.44 85 LYS A C 1
ATOM 681 O O . LYS A 1 85 ? -10.697 4.773 7.947 1.00 95.44 85 LYS A O 1
ATOM 686 N N . ASP A 1 86 ? -10.142 3.143 9.398 1.00 92.31 86 ASP A N 1
ATOM 687 C CA . ASP A 1 86 ? -8.694 3.255 9.217 1.00 92.31 86 ASP A CA 1
ATOM 688 C C . ASP A 1 86 ? -8.278 2.819 7.796 1.00 92.31 86 ASP A C 1
ATOM 690 O O . ASP A 1 86 ? -7.417 3.461 7.194 1.00 92.31 86 ASP A O 1
ATOM 694 N N . TYR A 1 87 ? -8.957 1.828 7.195 1.00 93.69 87 TYR A N 1
ATOM 695 C CA . TYR A 1 87 ? -8.784 1.479 5.779 1.00 93.69 87 TYR A CA 1
ATOM 696 C C . TYR A 1 87 ? -9.085 2.668 4.860 1.00 93.69 87 TYR A C 1
ATOM 698 O O . TYR A 1 87 ? -8.249 3.034 4.037 1.00 93.69 87 TYR A O 1
ATOM 706 N N . ARG A 1 88 ? -10.253 3.312 5.019 1.00 94.81 88 ARG A N 1
ATOM 707 C CA . ARG A 1 88 ? -10.653 4.462 4.187 1.00 94.81 88 ARG A CA 1
ATOM 708 C C . ARG A 1 88 ? -9.690 5.641 4.342 1.00 94.81 88 ARG A C 1
ATOM 710 O O . ARG A 1 88 ? -9.331 6.262 3.348 1.00 94.81 88 ARG A O 1
ATOM 717 N N . ALA A 1 89 ? -9.232 5.920 5.563 1.00 91.38 89 ALA A N 1
ATOM 718 C CA . ALA A 1 89 ? -8.262 6.985 5.830 1.00 91.38 89 ALA A CA 1
ATOM 719 C C . ALA A 1 89 ? -6.873 6.713 5.211 1.00 91.38 89 ALA A C 1
ATOM 721 O O . ALA A 1 89 ? -6.150 7.653 4.853 1.00 91.38 89 ALA A O 1
ATOM 722 N N . GLY A 1 90 ? -6.507 5.432 5.098 1.00 89.31 90 GLY A N 1
ATOM 723 C CA . GLY A 1 90 ? -5.234 4.966 4.553 1.00 89.31 90 GLY A CA 1
ATOM 724 C C . GLY A 1 90 ? -5.183 4.847 3.029 1.00 89.31 90 GLY A C 1
ATOM 725 O O . GLY A 1 90 ? -4.093 4.671 2.486 1.00 89.31 90 GLY A O 1
ATOM 726 N N . LEU A 1 91 ? -6.314 4.945 2.320 1.00 89.88 91 LEU A N 1
ATOM 727 C CA . LEU A 1 91 ? -6.309 4.879 0.860 1.00 89.88 91 LEU A CA 1
ATOM 728 C C . LEU A 1 91 ? -5.571 6.078 0.250 1.00 89.88 91 LEU A C 1
ATOM 730 O O . LEU A 1 91 ? -5.791 7.236 0.612 1.00 89.88 91 LEU A O 1
ATOM 734 N N . LEU A 1 92 ? -4.707 5.773 -0.716 1.00 88.25 92 LEU A N 1
ATOM 735 C CA . LEU A 1 92 ? -4.134 6.760 -1.620 1.00 88.25 92 LEU A CA 1
ATOM 736 C C . LEU A 1 92 ? -5.109 7.008 -2.767 1.00 88.25 92 LEU A C 1
ATOM 738 O O . LEU A 1 92 ? -5.514 6.066 -3.450 1.00 88.25 92 LEU A O 1
ATOM 742 N N . HIS A 1 93 ? -5.468 8.272 -2.977 1.00 83.75 93 HIS A N 1
ATOM 743 C CA . HIS A 1 93 ? -6.310 8.684 -4.103 1.00 83.75 93 HIS A CA 1
ATOM 744 C C . HIS A 1 93 ? -5.500 8.874 -5.386 1.00 83.75 93 HIS A C 1
ATOM 746 O O . HIS A 1 93 ? -6.014 8.654 -6.478 1.00 83.75 93 HIS A O 1
ATOM 752 N N . GLU A 1 94 ? -4.228 9.239 -5.241 1.00 84.62 94 GLU A N 1
ATOM 753 C CA . GLU A 1 94 ? -3.296 9.473 -6.334 1.00 84.62 94 GLU A CA 1
ATOM 754 C C . GLU A 1 94 ? -1.980 8.753 -6.042 1.00 84.62 94 GLU A C 1
ATOM 756 O O . GLU A 1 94 ? -1.607 8.542 -4.885 1.00 84.62 94 GLU A O 1
ATOM 761 N N . PHE A 1 95 ? -1.294 8.345 -7.106 1.00 88.88 95 PHE A N 1
ATOM 762 C CA . PHE A 1 95 ? 0.046 7.788 -7.020 1.00 88.88 95 PHE A CA 1
ATOM 763 C C . PHE A 1 95 ? 0.851 8.216 -8.244 1.00 88.88 95 PHE A C 1
ATOM 765 O O . PHE A 1 95 ? 0.560 7.812 -9.372 1.00 88.88 95 PHE A O 1
ATOM 772 N N . GLY A 1 96 ? 1.860 9.048 -8.022 1.00 90.19 96 GLY A N 1
ATOM 773 C CA . GLY A 1 96 ? 2.693 9.606 -9.069 1.00 90.19 96 GLY A CA 1
ATOM 774 C C . GLY A 1 96 ? 4.071 10.008 -8.563 1.00 90.19 96 GLY A C 1
ATOM 775 O O . GLY A 1 96 ? 4.635 9.411 -7.649 1.00 90.19 96 GLY A O 1
ATOM 776 N N . ALA A 1 97 ? 4.655 11.021 -9.202 1.00 91.50 97 ALA A N 1
ATOM 777 C CA . ALA A 1 97 ? 6.035 11.420 -8.938 1.00 91.50 97 ALA A CA 1
ATOM 778 C C . ALA A 1 97 ? 6.269 11.886 -7.490 1.00 91.50 97 ALA A C 1
ATOM 780 O O . ALA A 1 97 ? 7.351 11.658 -6.954 1.00 91.50 97 ALA A O 1
ATOM 781 N N . LYS A 1 98 ? 5.270 12.515 -6.854 1.00 93.06 98 LYS A N 1
ATOM 782 C CA . LYS A 1 98 ? 5.371 12.986 -5.465 1.00 93.06 98 LYS A CA 1
ATOM 783 C C . LYS A 1 98 ? 5.462 11.813 -4.494 1.00 93.06 98 LYS A C 1
ATOM 785 O O . LYS A 1 98 ? 6.370 11.780 -3.672 1.00 93.06 98 LYS A O 1
ATOM 790 N N . GLU A 1 99 ? 4.579 10.831 -4.640 1.00 93.50 99 GLU A N 1
ATOM 791 C CA . GLU A 1 99 ? 4.533 9.644 -3.786 1.00 93.50 99 GLU A CA 1
ATOM 792 C C . GLU A 1 99 ? 5.775 8.773 -3.997 1.00 93.50 99 GLU A C 1
ATOM 794 O O . GLU A 1 99 ? 6.350 8.294 -3.026 1.00 93.50 99 GLU A O 1
ATOM 799 N N . ILE A 1 100 ? 6.246 8.632 -5.243 1.00 93.75 100 ILE A N 1
ATOM 800 C CA . ILE A 1 100 ? 7.497 7.921 -5.552 1.00 93.75 100 ILE A CA 1
ATOM 801 C C . ILE A 1 100 ? 8.689 8.607 -4.880 1.00 93.75 100 ILE A C 1
ATOM 803 O O . ILE A 1 100 ? 9.489 7.931 -4.235 1.00 93.75 100 ILE A O 1
ATOM 807 N N . LYS A 1 101 ? 8.798 9.937 -4.991 1.00 94.12 101 LYS A N 1
ATOM 808 C CA . LYS A 1 101 ? 9.875 10.699 -4.347 1.00 94.12 101 LYS A CA 1
ATOM 809 C C . LYS A 1 101 ? 9.823 10.548 -2.826 1.00 94.12 101 LYS A C 1
ATOM 811 O O . LYS A 1 101 ? 10.845 10.286 -2.206 1.00 94.12 101 LYS A O 1
ATOM 816 N N . ALA A 1 102 ? 8.635 10.644 -2.236 1.00 94.88 102 ALA A N 1
ATOM 817 C CA . ALA A 1 102 ? 8.452 10.430 -0.806 1.00 94.88 102 ALA A CA 1
ATOM 818 C C . ALA A 1 102 ? 8.854 9.005 -0.384 1.00 94.88 102 ALA A C 1
ATOM 820 O O . ALA A 1 102 ? 9.538 8.834 0.619 1.00 94.88 102 ALA A O 1
ATOM 821 N N . SER A 1 103 ? 8.516 7.976 -1.170 1.00 95.12 103 SER A N 1
ATOM 822 C CA . SER A 1 103 ? 8.970 6.602 -0.919 1.00 95.12 103 SER A CA 1
ATOM 823 C C . SER A 1 103 ? 10.489 6.440 -1.015 1.00 95.12 103 SER A C 1
ATOM 825 O O . SER A 1 103 ? 11.055 5.674 -0.239 1.00 95.12 103 SER A O 1
ATOM 827 N N . GLN A 1 104 ? 11.155 7.157 -1.926 1.00 95.00 104 GLN A N 1
ATOM 828 C CA . GLN A 1 104 ? 12.621 7.183 -2.008 1.00 95.00 104 GLN A CA 1
ATOM 829 C C . GLN A 1 104 ? 13.232 7.804 -0.748 1.00 95.00 104 GLN A C 1
ATOM 831 O O . GLN A 1 104 ? 14.103 7.188 -0.144 1.00 95.00 104 GLN A O 1
ATOM 836 N N . GLN A 1 105 ? 12.711 8.947 -0.291 1.00 95.38 105 GLN A N 1
ATOM 837 C CA . GLN A 1 105 ? 13.165 9.596 0.946 1.00 95.38 105 GLN A CA 1
ATOM 838 C C . GLN A 1 105 ? 12.966 8.691 2.170 1.00 95.38 105 GLN A C 1
ATOM 840 O O . GLN A 1 105 ? 13.852 8.578 3.013 1.00 95.38 105 GLN A O 1
ATOM 845 N N . VAL A 1 106 ? 11.829 7.988 2.260 1.00 94.38 106 VAL A N 1
ATOM 846 C CA . VAL A 1 106 ? 11.618 6.995 3.325 1.00 94.38 106 VAL A CA 1
ATOM 847 C C . VAL A 1 106 ? 12.658 5.881 3.242 1.00 94.38 106 VAL A C 1
ATOM 849 O O . VAL A 1 106 ? 13.233 5.520 4.263 1.00 94.38 106 VAL A O 1
ATOM 852 N N . PHE A 1 107 ? 12.931 5.344 2.052 1.00 94.62 107 PHE A N 1
ATOM 853 C CA . PHE A 1 107 ? 13.951 4.310 1.889 1.00 94.62 107 PHE A CA 1
ATOM 854 C C . PHE A 1 107 ? 15.341 4.795 2.321 1.00 94.62 107 PHE A C 1
ATOM 856 O O . PHE A 1 107 ? 16.051 4.049 2.988 1.00 94.62 107 PHE A O 1
ATOM 863 N N . GLU A 1 108 ? 15.718 6.029 1.984 1.00 93.81 108 GLU A N 1
ATOM 864 C CA . GLU A 1 108 ? 16.985 6.641 2.406 1.00 93.81 108 GLU A CA 1
ATOM 865 C C . GLU A 1 108 ? 17.096 6.703 3.933 1.00 93.81 108 GLU A C 1
ATOM 867 O O . GLU A 1 108 ? 18.101 6.259 4.483 1.00 93.81 108 GLU A O 1
ATOM 872 N N . ILE A 1 109 ? 16.037 7.137 4.626 1.00 92.44 109 ILE A N 1
ATOM 873 C CA . ILE A 1 109 ? 15.990 7.147 6.098 1.00 92.44 109 ILE A CA 1
ATOM 874 C C . ILE A 1 109 ? 16.140 5.725 6.652 1.00 92.44 109 ILE A C 1
ATOM 876 O O . ILE A 1 109 ? 16.906 5.494 7.585 1.00 92.44 109 ILE A O 1
ATOM 880 N N . LEU A 1 110 ? 15.432 4.745 6.083 1.00 92.12 110 LEU A N 1
ATOM 881 C CA . LEU A 1 110 ? 15.539 3.351 6.520 1.00 92.12 110 LEU A CA 1
ATOM 882 C C . LEU A 1 110 ? 16.947 2.784 6.274 1.00 92.12 110 LEU A C 1
ATOM 884 O O . LEU A 1 110 ? 17.462 2.049 7.115 1.00 92.12 110 LEU A O 1
ATOM 888 N N . ALA A 1 111 ? 17.584 3.133 5.158 1.00 92.81 111 ALA A N 1
ATOM 889 C CA . ALA A 1 111 ? 18.948 2.726 4.847 1.00 92.81 111 ALA A CA 1
ATOM 890 C C . ALA 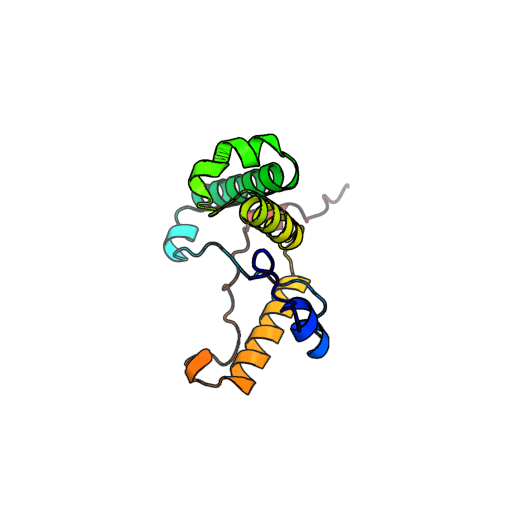A 1 111 ? 19.965 3.360 5.807 1.00 92.81 111 ALA A C 1
ATOM 892 O O . ALA A 1 111 ? 20.863 2.667 6.284 1.00 92.81 111 ALA A O 1
ATOM 893 N N . GLU A 1 112 ? 19.805 4.645 6.125 1.00 91.56 112 GLU A N 1
ATOM 894 C CA . GLU A 1 112 ? 20.674 5.382 7.044 1.00 91.56 112 GLU A CA 1
ATOM 895 C C . GLU A 1 112 ? 20.550 4.866 8.484 1.00 91.56 112 GLU A C 1
ATOM 897 O O . GLU A 1 112 ? 21.557 4.585 9.131 1.00 91.56 112 GLU A O 1
ATOM 902 N N . GLN A 1 113 ? 19.320 4.703 8.979 1.00 90.62 113 GLN A N 1
ATOM 903 C CA . GLN A 1 113 ? 19.060 4.361 10.381 1.00 90.62 113 GLN A CA 1
ATOM 904 C C . GLN A 1 113 ? 19.102 2.849 10.648 1.00 90.62 113 GLN A C 1
ATOM 906 O O . GLN A 1 113 ? 19.534 2.411 11.713 1.00 90.62 113 GLN A O 1
ATOM 911 N N . GLY A 1 114 ? 18.631 2.033 9.700 1.00 88.00 114 GLY A N 1
ATOM 912 C CA . GLY A 1 114 ? 18.552 0.574 9.831 1.00 88.00 114 GLY A CA 1
ATOM 913 C C . GLY A 1 114 ? 19.743 -0.178 9.235 1.00 88.00 114 GLY A C 1
ATOM 914 O O . GLY A 1 114 ? 19.950 -1.354 9.550 1.00 88.00 114 GLY A O 1
ATOM 915 N N . GLY A 1 115 ? 20.531 0.476 8.378 1.00 89.50 115 GLY A N 1
ATOM 916 C CA . GLY A 1 115 ? 21.698 -0.113 7.732 1.00 89.50 115 GLY A CA 1
ATOM 917 C C . GLY A 1 115 ? 21.379 -1.364 6.907 1.00 89.50 115 GLY A C 1
ATOM 918 O O . GLY A 1 115 ? 20.242 -1.642 6.513 1.00 89.50 115 GLY A O 1
ATOM 919 N N . SER A 1 116 ? 22.407 -2.177 6.665 1.00 89.50 116 SER A N 1
ATOM 920 C CA . SER A 1 116 ? 22.301 -3.382 5.833 1.00 89.50 116 SER A CA 1
ATOM 921 C C . SER A 1 116 ? 21.395 -4.472 6.411 1.00 89.50 116 SER A C 1
ATOM 923 O O . SER A 1 116 ? 20.929 -5.332 5.664 1.00 89.50 116 SER A O 1
ATOM 925 N N . ALA A 1 117 ? 21.100 -4.435 7.713 1.00 90.19 117 ALA A N 1
ATOM 926 C CA . ALA A 1 117 ? 20.133 -5.340 8.329 1.00 90.19 117 ALA A CA 1
ATOM 927 C C . ALA A 1 117 ? 18.701 -5.084 7.830 1.00 90.19 117 ALA A C 1
ATOM 929 O O . ALA A 1 117 ? 17.897 -6.013 7.791 1.00 90.19 117 ALA A O 1
ATOM 930 N N . LEU A 1 118 ? 18.395 -3.843 7.432 1.00 89.00 118 LEU A N 1
ATOM 931 C CA . LEU A 1 118 ? 17.068 -3.439 6.978 1.00 89.00 118 LEU A CA 1
ATOM 932 C C . LEU A 1 118 ? 16.948 -3.382 5.451 1.00 89.00 118 LEU A C 1
ATOM 934 O O . LEU A 1 118 ? 15.949 -3.844 4.904 1.00 89.00 118 LEU A O 1
ATOM 938 N N . VAL A 1 119 ? 17.958 -2.846 4.757 1.00 90.56 119 VAL A N 1
ATOM 939 C CA . VAL A 1 119 ? 17.917 -2.649 3.291 1.00 90.56 119 VAL A CA 1
ATOM 940 C C . VAL A 1 119 ? 18.832 -3.597 2.507 1.00 90.56 119 VAL A C 1
ATOM 942 O O . VAL A 1 119 ? 18.921 -3.537 1.278 1.00 90.56 119 VAL A O 1
ATOM 945 N N . GLY A 1 120 ? 19.526 -4.505 3.192 1.00 90.81 120 GLY A N 1
ATOM 946 C CA . GLY A 1 120 ? 20.472 -5.418 2.562 1.00 90.81 120 GLY A CA 1
ATOM 947 C C . GLY A 1 120 ? 21.655 -4.674 1.941 1.00 90.81 120 GLY A C 1
ATOM 948 O O . GLY A 1 120 ? 22.326 -3.878 2.593 1.00 90.81 120 GLY A O 1
ATOM 949 N N . LYS A 1 121 ? 21.937 -4.963 0.667 1.00 89.62 121 LYS A N 1
ATOM 950 C CA . LYS A 1 121 ? 23.010 -4.308 -0.106 1.00 89.62 121 LYS A CA 1
ATOM 951 C C . LYS A 1 121 ? 22.523 -3.093 -0.901 1.00 89.62 121 LYS A C 1
ATOM 953 O O . LYS A 1 121 ? 23.316 -2.494 -1.622 1.00 89.62 121 LYS A O 1
ATOM 958 N N . ALA A 1 122 ? 21.229 -2.782 -0.841 1.00 89.62 122 ALA A N 1
ATOM 959 C CA . ALA A 1 122 ? 20.671 -1.676 -1.594 1.00 89.62 122 ALA A CA 1
ATOM 960 C C . ALA A 1 122 ? 21.102 -0.347 -0.963 1.00 89.62 122 ALA A C 1
ATOM 962 O O . ALA A 1 122 ? 20.988 -0.151 0.242 1.00 89.62 122 ALA A O 1
ATOM 963 N N . THR A 1 123 ? 21.602 0.559 -1.796 1.00 83.81 123 THR A N 1
ATOM 964 C CA . THR A 1 123 ? 22.009 1.915 -1.398 1.00 83.81 123 THR A CA 1
ATOM 965 C C . THR A 1 123 ? 20.946 2.961 -1.721 1.00 83.81 123 THR A C 1
ATOM 967 O O . THR A 1 123 ? 21.035 4.088 -1.252 1.00 83.81 123 THR A O 1
ATOM 970 N N . ALA A 1 124 ? 19.945 2.590 -2.522 1.00 91.38 124 ALA A N 1
ATOM 971 C CA . ALA A 1 124 ? 18.804 3.411 -2.897 1.00 91.38 124 ALA A CA 1
ATOM 972 C C . ALA A 1 124 ? 17.619 2.511 -3.274 1.00 91.38 124 ALA A C 1
ATOM 974 O O . ALA A 1 124 ? 17.797 1.326 -3.586 1.00 91.38 124 ALA A O 1
ATOM 975 N N . LEU A 1 125 ? 16.414 3.086 -3.285 1.00 92.69 125 LEU A N 1
ATOM 976 C CA . LEU A 1 125 ? 15.232 2.404 -3.800 1.00 92.69 125 LEU A CA 1
ATOM 977 C C . LEU A 1 125 ? 15.443 2.113 -5.289 1.00 92.69 125 LEU A C 1
ATOM 979 O O . LEU A 1 125 ? 15.657 3.033 -6.076 1.00 92.69 125 LEU A O 1
ATOM 983 N N . SER A 1 126 ? 15.406 0.837 -5.673 1.00 90.62 126 SER A N 1
ATOM 984 C CA . SER A 1 126 ? 15.742 0.432 -7.038 1.00 90.62 126 SER A CA 1
ATOM 985 C C . SER A 1 126 ? 14.759 0.992 -8.065 1.00 90.62 126 SER A C 1
ATOM 987 O O . SER A 1 126 ? 13.539 1.000 -7.853 1.00 90.62 126 SER A O 1
ATOM 989 N N . ASP A 1 127 ? 15.285 1.398 -9.218 1.00 87.44 127 ASP A N 1
ATOM 990 C CA . ASP A 1 127 ? 14.459 1.779 -10.357 1.00 87.44 127 ASP A CA 1
ATOM 991 C C . ASP A 1 127 ? 13.529 0.629 -10.754 1.00 87.44 127 ASP A C 1
ATOM 993 O O . ASP A 1 127 ? 13.895 -0.545 -10.712 1.00 87.44 127 ASP A O 1
ATOM 997 N N . GLY A 1 128 ? 12.293 0.964 -11.124 1.00 88.00 128 GLY A N 1
ATOM 998 C CA . GLY A 1 128 ? 11.285 -0.036 -11.478 1.00 88.00 128 GLY A CA 1
ATOM 999 C C . GLY A 1 128 ? 10.575 -0.695 -10.291 1.00 88.00 128 GLY A C 1
ATOM 1000 O O . GLY A 1 128 ? 9.646 -1.460 -10.532 1.00 88.00 128 GLY A O 1
ATOM 1001 N N . THR A 1 129 ? 10.911 -0.348 -9.036 1.00 91.69 129 THR A N 1
ATOM 1002 C CA . THR A 1 129 ? 10.172 -0.827 -7.843 1.00 91.69 129 THR A CA 1
ATOM 1003 C C . THR A 1 129 ? 8.665 -0.575 -7.960 1.00 91.69 129 THR A C 1
ATOM 1005 O O . THR A 1 129 ? 7.852 -1.414 -7.578 1.00 91.69 129 THR A O 1
ATOM 1008 N N . PHE A 1 130 ? 8.280 0.576 -8.518 1.00 92.81 130 PHE A N 1
ATOM 1009 C CA . PHE A 1 130 ? 6.883 0.894 -8.785 1.00 92.81 130 PHE A CA 1
ATOM 1010 C C . PHE A 1 130 ? 6.535 0.657 -10.251 1.00 92.81 130 PHE A C 1
ATOM 1012 O O . PHE A 1 130 ? 7.093 1.287 -11.155 1.00 92.81 130 PHE A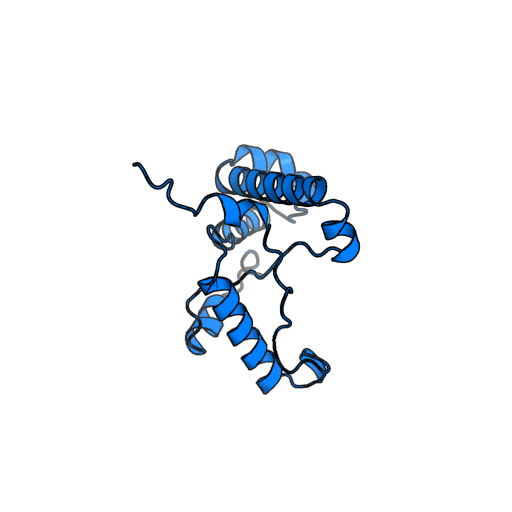 O 1
ATOM 1019 N N . TRP A 1 131 ? 5.555 -0.216 -10.481 1.00 90.94 131 TRP A N 1
ATOM 1020 C CA . TRP A 1 131 ? 5.044 -0.499 -11.814 1.00 90.94 131 TRP A CA 1
ATOM 1021 C C . TRP A 1 131 ? 4.359 0.725 -12.425 1.00 90.94 131 TRP A C 1
ATOM 1023 O O . TRP A 1 131 ? 3.416 1.282 -11.862 1.00 90.94 131 TRP A O 1
ATOM 1033 N N . ARG A 1 132 ? 4.801 1.118 -13.623 1.00 82.94 132 ARG A N 1
ATOM 1034 C CA . ARG A 1 132 ? 4.199 2.198 -14.411 1.00 82.94 132 ARG A CA 1
ATOM 1035 C C . ARG A 1 132 ? 3.682 1.618 -15.715 1.00 82.94 132 ARG A C 1
ATOM 1037 O O . ARG A 1 132 ? 4.465 1.240 -16.585 1.00 82.94 132 ARG A O 1
ATOM 1044 N N . ASN A 1 133 ? 2.361 1.549 -15.862 1.00 66.75 133 ASN A N 1
ATOM 1045 C CA . ASN A 1 133 ? 1.763 1.066 -17.099 1.00 66.75 133 ASN A CA 1
ATOM 1046 C C . ASN A 1 133 ? 2.148 2.004 -18.258 1.00 66.75 133 ASN A C 1
ATOM 1048 O O . ASN A 1 133 ? 1.775 3.178 -18.273 1.00 66.75 133 ASN A O 1
ATOM 1052 N N . LYS A 1 134 ? 2.871 1.480 -19.255 1.00 54.78 134 LYS A N 1
ATOM 1053 C CA . LYS A 1 134 ? 3.295 2.240 -20.444 1.00 54.78 134 LYS A CA 1
ATOM 1054 C C . LYS A 1 134 ? 2.110 2.801 -21.246 1.00 54.78 134 LYS A C 1
ATOM 1056 O O . LYS A 1 134 ? 2.299 3.749 -22.004 1.00 54.78 134 LYS A O 1
ATOM 1061 N N . MET A 1 135 ? 0.893 2.274 -21.062 1.00 44.22 135 MET A N 1
ATOM 1062 C CA . MET A 1 135 ? -0.311 2.765 -21.745 1.00 44.22 135 MET A CA 1
ATOM 1063 C C . MET A 1 135 ? -0.764 4.165 -21.300 1.00 44.22 135 MET A C 1
ATOM 1065 O O . MET A 1 135 ? -1.429 4.841 -22.078 1.00 44.22 135 MET A O 1
ATOM 1069 N N . GLN A 1 136 ? -0.360 4.651 -20.119 1.00 41.81 136 GLN A N 1
ATOM 1070 C CA . GLN A 1 136 ? -0.671 6.025 -19.688 1.00 41.81 136 GLN A CA 1
ATOM 1071 C C . GLN A 1 136 ? 0.225 7.091 -20.345 1.00 41.81 136 GLN A C 1
ATOM 1073 O O . GLN A 1 136 ? -0.140 8.263 -20.375 1.00 41.81 136 GLN A O 1
ATOM 1078 N N . ASN A 1 137 ? 1.364 6.706 -20.938 1.00 38.22 137 ASN A N 1
ATOM 1079 C CA . ASN A 1 137 ? 2.286 7.653 -21.578 1.00 38.22 137 ASN A CA 1
ATOM 1080 C C . ASN A 1 137 ? 1.859 8.076 -22.999 1.00 38.22 137 ASN A C 1
ATOM 1082 O O . ASN A 1 137 ? 2.438 9.013 -23.543 1.00 38.22 137 ASN A O 1
ATOM 1086 N N . LYS A 1 138 ? 0.869 7.417 -23.623 1.00 32.53 138 LYS A N 1
ATOM 1087 C CA . LYS A 1 138 ? 0.387 7.781 -24.974 1.00 32.53 138 LYS A CA 1
ATOM 1088 C C . LYS A 1 138 ? -0.717 8.844 -24.982 1.00 32.53 138 LYS A C 1
ATOM 1090 O O . LYS A 1 138 ? -0.941 9.460 -26.017 1.00 32.53 138 LYS A O 1
ATOM 1095 N N . THR A 1 139 ? -1.378 9.092 -23.856 1.00 35.38 139 THR A N 1
ATOM 1096 C CA . THR A 1 139 ? -2.474 10.074 -23.739 1.00 35.38 139 THR A CA 1
ATOM 1097 C C . THR A 1 139 ? -2.015 11.508 -23.463 1.00 35.38 139 THR A C 1
ATOM 1099 O O . THR A 1 139 ? -2.848 12.407 -23.458 1.00 35.38 139 THR A O 1
ATOM 1102 N N . SER A 1 140 ? -0.709 11.745 -23.296 1.00 36.00 140 SER A N 1
ATOM 1103 C CA . SER A 1 140 ? -0.151 13.079 -23.012 1.00 36.00 140 SER A CA 1
ATOM 1104 C C . SER A 1 140 ? 0.531 13.755 -24.208 1.00 36.00 140 SER A C 1
ATOM 1106 O O . SER A 1 140 ? 1.202 14.766 -24.018 1.00 36.00 140 SER A O 1
ATOM 1108 N N . GLN A 1 141 ? 0.381 13.245 -25.438 1.00 29.81 141 GLN A N 1
ATOM 1109 C CA . GLN A 1 141 ? 0.737 14.042 -26.616 1.00 29.81 141 GLN A CA 1
ATOM 1110 C C . GLN A 1 141 ? -0.450 14.938 -26.994 1.00 29.81 141 GLN A C 1
ATOM 1112 O O . GLN A 1 141 ? -1.499 14.406 -27.374 1.00 29.81 141 GLN A O 1
ATOM 1117 N N . PRO A 1 142 ? -0.331 16.277 -26.908 1.00 35.34 142 PRO A N 1
ATOM 1118 C CA . PRO A 1 142 ? -1.340 17.150 -27.479 1.00 35.34 142 PRO A CA 1
ATOM 1119 C C . PRO A 1 142 ? -1.390 16.881 -28.983 1.00 35.34 142 PRO A C 1
ATOM 1121 O O . PRO A 1 142 ? -0.370 16.937 -29.669 1.00 35.34 142 PRO A O 1
ATOM 1124 N N . LYS A 1 143 ? -2.582 16.561 -29.498 1.00 36.06 143 LYS A N 1
ATOM 1125 C CA . LYS A 1 143 ? -2.835 16.601 -30.937 1.00 36.06 143 LYS A CA 1
ATOM 1126 C C . LYS A 1 143 ? -2.534 18.027 -31.394 1.00 36.06 143 LYS A C 1
ATOM 1128 O O . LYS A 1 143 ? -3.294 18.935 -31.069 1.00 36.06 143 LYS A O 1
ATOM 1133 N N . SER A 1 144 ? -1.431 18.218 -32.113 1.00 34.09 144 SER A N 1
ATOM 1134 C CA . SER A 1 144 ? -1.212 19.426 -32.900 1.00 34.09 144 SER A CA 1
ATOM 1135 C C . SER A 1 144 ? -2.382 19.550 -33.870 1.00 34.09 144 SER A C 1
ATOM 1137 O O . SER A 1 144 ? -2.539 18.729 -34.774 1.00 34.09 144 SER A O 1
ATOM 1139 N N . ILE A 1 145 ? -3.245 20.528 -33.619 1.00 36.94 145 ILE A N 1
ATOM 1140 C CA . ILE A 1 145 ? -4.223 20.985 -34.597 1.00 36.94 145 ILE A CA 1
ATOM 1141 C C . ILE A 1 145 ? -3.436 21.853 -35.582 1.00 36.94 145 ILE A C 1
ATOM 1143 O O . ILE A 1 145 ? -2.649 22.701 -35.154 1.00 36.94 145 ILE A O 1
ATOM 1147 N N . GLN A 1 146 ? -3.586 21.521 -36.866 1.00 38.88 146 GLN A N 1
ATOM 1148 C CA . GLN A 1 146 ? -3.062 22.260 -38.016 1.00 38.88 146 GLN A CA 1
ATOM 1149 C C . GLN A 1 146 ? -3.536 23.711 -38.026 1.00 38.88 146 GLN A C 1
ATOM 1151 O O . GLN A 1 146 ? -4.694 23.948 -37.613 1.00 38.88 146 GLN A O 1
#

pLDDT: mean 87.29, std 16.15, range [29.81, 98.25]

Secondary structure (DSSP, 8-state):
-GGGTPPP---HHHHHHHTT--SPP-SS-----HHHHHH-HHHHHHHHHHHHHHHHHHHH-HHHHHHTHHHH--SSHHHHHHHHHHHHHH--S--SHHHHHHHHHHHHHHHHHHHHHHHTT-SSPPTTSS---GGGGGTTS-----